Protein AF-A0AAD9CA35-F1 (afdb_monomer_lite)

Structure (mmCIF, N/CA/C/O backbone):
data_AF-A0AAD9CA35-F1
#
_entry.id   AF-A0AAD9CA35-F1
#
loop_
_atom_site.group_PDB
_atom_site.id
_atom_site.type_symbol
_atom_site.label_atom_id
_atom_site.label_alt_id
_atom_site.label_comp_id
_atom_site.label_asym_id
_atom_site.label_entity_id
_atom_site.label_seq_id
_atom_site.pdbx_PDB_ins_code
_atom_site.Cartn_x
_atom_site.Cartn_y
_atom_site.Cartn_z
_atom_site.occupancy
_atom_site.B_iso_or_equiv
_atom_site.auth_seq_id
_atom_site.auth_comp_id
_atom_site.auth_asym_id
_atom_site.auth_atom_id
_atom_site.pdbx_PDB_model_num
ATOM 1 N N . MET A 1 1 ? -43.533 -46.485 2.576 1.00 41.91 1 MET A N 1
ATOM 2 C CA . MET A 1 1 ? -42.199 -45.858 2.698 1.00 41.91 1 MET A CA 1
ATOM 3 C C . MET A 1 1 ? -42.360 -44.523 3.398 1.00 41.91 1 MET A C 1
ATOM 5 O O . MET A 1 1 ? -43.156 -43.715 2.942 1.00 41.91 1 MET A O 1
ATOM 9 N N . LEU A 1 2 ? -41.675 -44.333 4.524 1.00 40.66 2 LEU A N 1
ATOM 10 C CA . LEU A 1 2 ? -41.721 -43.116 5.332 1.00 40.66 2 LEU A CA 1
ATOM 11 C C . LEU A 1 2 ? -40.568 -42.204 4.883 1.00 40.66 2 LEU A C 1
ATOM 13 O O . LEU A 1 2 ? -39.410 -42.511 5.157 1.00 40.66 2 LEU A O 1
ATOM 17 N N . LEU A 1 3 ? -40.868 -41.127 4.151 1.00 39.03 3 LEU A N 1
ATOM 18 C CA . LEU A 1 3 ? -39.874 -40.104 3.813 1.00 39.03 3 LEU A CA 1
ATOM 19 C C . LEU A 1 3 ? -39.662 -39.209 5.040 1.00 39.03 3 LEU A C 1
ATOM 21 O O . LEU A 1 3 ? -40.407 -38.259 5.273 1.00 39.03 3 LEU A O 1
ATOM 25 N N . VAL A 1 4 ? -38.647 -39.525 5.842 1.00 51.34 4 VAL A N 1
ATOM 26 C CA . VAL A 1 4 ? -38.153 -38.619 6.881 1.00 51.34 4 VAL A CA 1
ATOM 27 C C . VAL A 1 4 ? -37.216 -37.630 6.199 1.00 51.34 4 VAL A C 1
ATOM 29 O O . VAL A 1 4 ? -36.033 -37.904 6.009 1.00 51.34 4 VAL A O 1
ATOM 32 N N . LEU A 1 5 ? -37.754 -36.480 5.796 1.00 50.38 5 LEU A N 1
ATOM 33 C CA . LEU A 1 5 ? -36.918 -35.315 5.536 1.00 50.38 5 LEU A CA 1
ATOM 34 C C . LEU A 1 5 ? -36.334 -34.921 6.889 1.00 50.38 5 LEU A C 1
ATOM 36 O O . LEU A 1 5 ? -37.080 -34.547 7.797 1.00 50.38 5 LEU A O 1
ATOM 40 N N . SER A 1 6 ? -35.015 -35.054 7.052 1.00 50.59 6 SER A N 1
ATOM 41 C CA . SER A 1 6 ? -34.330 -34.410 8.162 1.00 50.59 6 SER A CA 1
ATOM 42 C C . SER A 1 6 ? -34.745 -32.951 8.095 1.00 50.59 6 SER A C 1
ATOM 44 O O . SER A 1 6 ? -34.502 -32.263 7.102 1.00 50.59 6 SER A O 1
ATOM 46 N N . HIS A 1 7 ? -35.483 -32.514 9.112 1.00 47.97 7 HIS A N 1
ATOM 47 C CA . HIS A 1 7 ? -35.829 -31.123 9.291 1.00 47.97 7 HIS A CA 1
ATOM 48 C C . HIS A 1 7 ? -34.497 -30.427 9.541 1.00 47.97 7 HIS A C 1
ATOM 50 O O . HIS A 1 7 ? -34.039 -30.289 10.676 1.00 47.97 7 HIS A O 1
ATOM 56 N N . GLY A 1 8 ? -33.823 -30.087 8.439 1.00 47.88 8 GLY A N 1
ATOM 57 C CA . GLY A 1 8 ? -32.666 -29.234 8.421 1.00 47.88 8 GLY A CA 1
ATOM 58 C C . GLY A 1 8 ? -33.007 -28.070 9.325 1.00 47.88 8 GLY A C 1
ATOM 59 O O . GLY A 1 8 ? -34.130 -27.552 9.310 1.00 47.88 8 GLY A O 1
ATOM 60 N N . GLN A 1 9 ? -32.052 -27.746 10.176 1.00 49.94 9 GLN A N 1
ATOM 61 C CA . GLN A 1 9 ? -32.037 -26.640 11.115 1.00 49.94 9 GLN A CA 1
ATOM 62 C C . GLN A 1 9 ? -32.127 -25.285 10.376 1.00 49.94 9 GLN A C 1
ATOM 64 O O . GLN A 1 9 ? -31.353 -24.368 10.624 1.00 49.94 9 GLN A O 1
ATOM 69 N N . ALA A 1 10 ? -33.105 -25.110 9.485 1.00 46.94 10 ALA A N 1
ATOM 70 C CA . ALA A 1 10 ? -33.383 -23.895 8.731 1.00 46.94 10 ALA A CA 1
ATOM 71 C C . ALA A 1 10 ? -33.794 -22.732 9.651 1.00 46.94 10 ALA A C 1
ATOM 73 O O . ALA A 1 10 ? -33.810 -21.578 9.232 1.00 46.94 10 ALA A O 1
ATOM 74 N N . SER A 1 11 ? -34.073 -23.012 10.930 1.00 45.03 11 SER A N 1
ATOM 75 C CA . SER A 1 11 ? -34.289 -21.980 11.943 1.00 45.03 11 SER A CA 1
ATOM 76 C C . SER A 1 11 ? -33.006 -21.518 12.654 1.00 45.03 11 SER A C 1
ATOM 78 O O . SER A 1 11 ? -33.050 -20.497 13.341 1.00 45.03 11 SER A O 1
ATOM 80 N N . VAL A 1 12 ? -31.867 -22.207 12.500 1.00 47.91 12 VAL A N 1
ATOM 81 C CA . VAL A 1 12 ? -30.597 -21.847 13.171 1.00 47.91 12 VAL A CA 1
ATOM 82 C C . VAL A 1 12 ? -29.597 -21.190 12.209 1.00 47.91 12 VAL A C 1
ATOM 84 O O . VAL A 1 12 ? -28.779 -20.372 12.633 1.00 47.91 12 VAL A O 1
ATOM 87 N N . GLU A 1 13 ? -29.724 -21.412 10.898 1.00 47.62 13 GLU A N 1
ATOM 88 C CA . GLU A 1 13 ? -28.793 -20.875 9.888 1.00 47.62 13 GLU A CA 1
ATOM 89 C C . GLU A 1 13 ? -29.029 -19.411 9.484 1.00 47.62 13 GLU A C 1
ATOM 91 O O . GLU A 1 13 ? -28.176 -18.801 8.837 1.00 47.62 13 GLU A O 1
ATOM 96 N N . ARG A 1 14 ? -30.102 -18.763 9.963 1.00 50.84 14 ARG A N 1
ATOM 97 C CA . ARG A 1 14 ? -30.349 -17.321 9.726 1.00 50.84 14 ARG A CA 1
ATOM 98 C C . ARG A 1 14 ? -29.291 -16.394 10.353 1.00 50.84 14 ARG A C 1
ATOM 100 O O . ARG A 1 14 ? -29.401 -15.173 10.269 1.00 50.84 14 ARG A O 1
ATOM 107 N N . ARG A 1 15 ? -28.291 -16.966 11.028 1.00 49.31 15 ARG A N 1
ATOM 108 C CA . ARG A 1 15 ? -27.216 -16.272 11.742 1.00 49.31 15 ARG A CA 1
ATOM 109 C C . ARG A 1 15 ? -25.881 -16.237 10.991 1.00 49.31 15 ARG A C 1
ATOM 111 O O . ARG A 1 15 ? -25.032 -15.443 11.390 1.00 49.31 15 ARG A O 1
ATOM 118 N N . PHE A 1 16 ? -25.704 -17.015 9.918 1.00 49.16 16 PHE A N 1
ATOM 119 C CA . PHE A 1 16 ? -24.405 -17.134 9.236 1.00 49.16 16 PHE A CA 1
ATOM 120 C C . PHE A 1 16 ? -24.257 -16.290 7.967 1.00 49.16 16 PHE A C 1
ATOM 122 O O . PHE A 1 16 ? -23.134 -15.920 7.634 1.00 49.16 16 PHE A O 1
ATOM 129 N N . SER A 1 17 ? -25.345 -15.904 7.293 1.00 62.03 17 SER A N 1
ATOM 130 C CA . SER A 1 17 ? -25.248 -14.992 6.151 1.00 62.03 17 SER A CA 1
ATOM 131 C C . SER A 1 17 ? -25.312 -13.524 6.588 1.00 62.03 17 SER A C 1
ATOM 133 O O . SER A 1 17 ? -26.113 -13.096 7.433 1.00 62.03 17 SER A O 1
ATOM 135 N N . ILE A 1 18 ? -24.419 -12.722 6.015 1.00 59.88 18 ILE A N 1
ATOM 136 C CA . ILE A 1 18 ? -24.514 -11.266 6.048 1.00 59.88 18 ILE A CA 1
ATOM 137 C C . ILE A 1 18 ? -25.338 -10.872 4.817 1.00 59.88 18 ILE A C 1
ATOM 139 O O . ILE A 1 18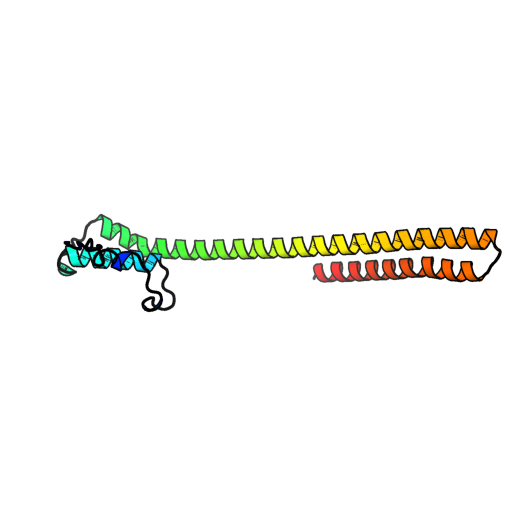 ? -24.839 -10.901 3.694 1.00 59.88 18 ILE A O 1
ATOM 143 N N . ASN A 1 19 ? -26.620 -10.550 5.015 1.00 67.62 19 ASN A N 1
ATOM 144 C CA . ASN A 1 19 ? -27.485 -10.061 3.939 1.00 67.62 19 ASN A CA 1
ATOM 145 C C . ASN A 1 19 ? -27.036 -8.661 3.524 1.00 67.62 19 ASN A C 1
ATOM 147 O O . ASN A 1 19 ? -27.245 -7.709 4.273 1.00 67.62 19 ASN A O 1
ATOM 151 N N . LYS A 1 20 ? -26.454 -8.541 2.326 1.00 66.50 20 LYS A N 1
ATOM 152 C CA . LYS A 1 20 ? -25.954 -7.269 1.779 1.00 66.50 20 LYS A CA 1
ATOM 153 C C . LYS A 1 20 ? -27.039 -6.194 1.656 1.00 66.50 20 LYS A C 1
ATOM 155 O O . LYS A 1 20 ? -26.735 -5.024 1.821 1.00 66.50 20 LYS A O 1
ATOM 160 N N . GLU A 1 21 ? -28.289 -6.596 1.452 1.00 66.38 21 GLU A N 1
ATOM 161 C CA . GLU A 1 21 ? -29.454 -5.702 1.356 1.00 66.38 21 GLU A CA 1
ATOM 162 C C . GLU A 1 21 ? -29.845 -5.043 2.690 1.00 66.38 21 GLU A C 1
ATOM 164 O O . GLU A 1 21 ? -30.550 -4.041 2.696 1.00 66.38 21 GLU A O 1
ATOM 169 N N . LEU A 1 22 ? -29.396 -5.594 3.826 1.00 61.75 22 LEU A N 1
ATOM 170 C CA . LEU A 1 22 ? -29.697 -5.080 5.170 1.00 61.75 22 LEU A CA 1
ATOM 171 C C . LEU A 1 22 ? -28.528 -4.298 5.788 1.00 61.75 22 LEU A C 1
ATOM 173 O O . LEU A 1 22 ? -28.619 -3.869 6.939 1.00 61.75 22 LEU A O 1
ATOM 177 N N . ILE A 1 23 ? -27.415 -4.151 5.066 1.00 65.88 23 ILE A N 1
ATOM 178 C CA . ILE A 1 23 ? -26.249 -3.402 5.537 1.00 65.88 23 ILE A CA 1
ATOM 179 C C . ILE A 1 23 ? -26.503 -1.917 5.279 1.00 65.88 23 ILE A C 1
ATOM 181 O O . ILE A 1 23 ? -26.744 -1.515 4.144 1.00 65.88 23 ILE A O 1
ATOM 185 N N . VAL A 1 24 ? -26.419 -1.094 6.324 1.00 71.56 24 VAL A N 1
ATOM 186 C CA . VAL A 1 24 ? -26.444 0.366 6.169 1.00 71.56 24 VAL A CA 1
ATOM 187 C C . VAL A 1 24 ? -25.167 0.815 5.455 1.00 71.56 24 VAL A C 1
ATOM 189 O O . VAL A 1 24 ? -24.086 0.281 5.720 1.00 71.56 24 VAL A O 1
ATOM 192 N N . GLU A 1 25 ? -25.262 1.809 4.569 1.00 66.00 25 GLU A N 1
ATOM 193 C CA . GLU A 1 25 ? -24.094 2.378 3.888 1.00 66.00 25 GLU A CA 1
ATOM 194 C C . GLU A 1 25 ? -22.975 2.714 4.898 1.00 66.00 25 GLU A C 1
ATOM 196 O O . GLU A 1 25 ? -23.216 3.308 5.949 1.00 66.00 25 GLU A O 1
ATOM 201 N N . ASN A 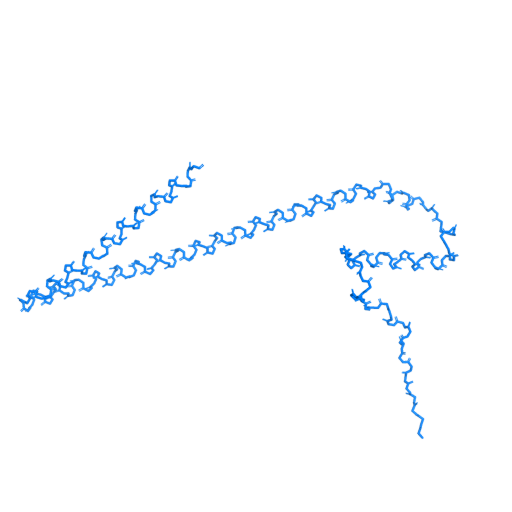1 26 ? -21.736 2.306 4.592 1.00 71.31 26 ASN A N 1
ATOM 202 C CA . ASN A 1 26 ? -20.538 2.437 5.440 1.00 71.31 26 ASN A CA 1
ATOM 203 C C . ASN A 1 26 ? -20.441 1.537 6.694 1.00 71.31 26 ASN A C 1
ATOM 205 O O . ASN A 1 26 ? -19.493 1.695 7.473 1.00 71.31 26 ASN A O 1
ATOM 209 N N . GLN A 1 27 ? -21.325 0.552 6.898 1.00 77.12 27 GLN A N 1
ATOM 210 C CA . GLN A 1 27 ? -21.118 -0.455 7.949 1.00 77.12 27 GLN A CA 1
ATOM 211 C C . GLN A 1 27 ? -20.117 -1.543 7.538 1.00 77.12 27 GLN A C 1
ATOM 213 O O . GLN A 1 27 ? -20.243 -2.193 6.504 1.00 77.12 27 GLN A O 1
ATOM 218 N N . LYS A 1 28 ? -19.133 -1.792 8.412 1.00 83.19 28 LYS A N 1
ATOM 219 C CA . LYS A 1 28 ? -18.210 -2.932 8.304 1.00 83.19 28 LYS A CA 1
ATOM 220 C C . LYS A 1 28 ? -18.812 -4.176 8.958 1.00 83.19 28 LYS A C 1
ATOM 222 O O . LYS A 1 28 ? -19.514 -4.069 9.963 1.00 83.19 28 LYS A O 1
ATOM 227 N N . GLU A 1 29 ? -18.437 -5.358 8.475 1.00 81.69 29 GLU A N 1
ATOM 228 C CA . GLU A 1 29 ? -18.887 -6.654 9.014 1.00 81.69 29 GLU A CA 1
ATOM 229 C C . GLU A 1 29 ? -18.660 -6.780 10.528 1.00 81.69 29 GLU A C 1
ATOM 231 O O . GLU A 1 29 ? -19.552 -7.195 11.264 1.00 81.69 29 GLU A O 1
ATOM 236 N N . ALA A 1 30 ? -17.505 -6.321 11.021 1.00 83.94 30 ALA A N 1
ATOM 237 C CA . ALA A 1 30 ? -17.191 -6.322 12.450 1.00 83.94 30 ALA A CA 1
ATOM 238 C C . ALA A 1 30 ? -18.199 -5.513 13.292 1.00 83.94 30 ALA A C 1
ATOM 240 O O . ALA A 1 30 ? -18.519 -5.900 14.415 1.00 83.94 30 ALA A O 1
ATOM 241 N N . SER A 1 31 ? -18.736 -4.415 12.747 1.00 85.19 31 SER A N 1
ATOM 242 C CA . SER A 1 31 ? -19.765 -3.615 13.421 1.00 85.19 31 SER A CA 1
ATOM 243 C C . SER A 1 31 ? -21.087 -4.379 13.515 1.00 85.19 31 SER A C 1
ATOM 245 O O . SER A 1 31 ? -21.718 -4.379 14.570 1.00 85.19 31 SER A O 1
ATOM 247 N N . LEU A 1 32 ? -21.462 -5.103 12.456 1.00 84.50 32 LEU A N 1
ATOM 248 C CA . LEU A 1 32 ? -22.661 -5.944 12.441 1.00 84.50 32 LEU A CA 1
ATOM 249 C C . LEU A 1 32 ? -22.560 -7.099 13.440 1.00 84.50 32 LEU A C 1
ATOM 251 O O . LEU A 1 32 ? -23.520 -7.378 14.159 1.00 84.50 32 LEU A O 1
ATOM 255 N N . VAL A 1 33 ? -21.398 -7.751 13.524 1.00 85.81 33 VAL A N 1
ATOM 256 C CA . VAL A 1 33 ? -21.152 -8.816 14.508 1.00 85.81 33 VAL A CA 1
ATOM 257 C C . VAL A 1 33 ? -21.276 -8.267 15.930 1.00 85.81 33 VAL A C 1
ATOM 259 O O . VAL A 1 33 ? -22.000 -8.842 16.741 1.00 85.81 33 VAL A O 1
ATOM 262 N N . ALA A 1 34 ? -20.653 -7.121 16.220 1.00 87.69 34 ALA A N 1
ATOM 263 C CA . ALA A 1 34 ? -20.752 -6.481 17.531 1.00 87.69 34 ALA A CA 1
ATOM 264 C C . ALA A 1 34 ? -22.203 -6.116 17.894 1.00 87.69 34 ALA A C 1
ATOM 266 O O . ALA A 1 34 ? -22.663 -6.436 18.990 1.00 87.69 34 ALA A O 1
ATOM 267 N N . GLN A 1 35 ? -22.959 -5.517 16.967 1.00 88.50 35 GLN A N 1
ATOM 268 C CA . GLN A 1 35 ? -24.374 -5.193 17.182 1.00 88.50 35 GLN A CA 1
ATOM 269 C C . GLN A 1 35 ? -25.218 -6.445 17.448 1.00 88.50 35 GLN A C 1
ATOM 271 O O . GLN A 1 35 ? -26.035 -6.450 18.369 1.00 88.50 35 GLN A O 1
ATOM 276 N N . ARG A 1 36 ? -25.002 -7.528 16.690 1.00 88.00 36 ARG A N 1
ATOM 277 C CA . ARG A 1 36 ? -25.701 -8.807 16.897 1.00 88.00 36 ARG A CA 1
ATOM 278 C C . ARG A 1 36 ? -25.432 -9.386 18.285 1.00 88.00 36 ARG A C 1
ATOM 280 O O . ARG A 1 36 ? -26.372 -9.857 18.922 1.00 88.00 36 ARG A O 1
ATOM 287 N N . LEU A 1 37 ? -24.187 -9.331 18.759 1.00 89.69 37 LEU A N 1
ATOM 288 C CA . LEU A 1 37 ? -23.821 -9.791 20.103 1.00 89.69 37 LEU A CA 1
ATOM 289 C C . LEU A 1 37 ? -24.536 -8.975 21.188 1.00 89.69 37 LEU A C 1
ATOM 291 O O . LEU A 1 37 ? -25.140 -9.555 22.089 1.00 89.69 37 LEU A O 1
ATOM 295 N N . ILE A 1 38 ? -24.540 -7.645 21.057 1.00 90.06 38 ILE A N 1
ATOM 296 C CA . ILE A 1 38 ? -25.199 -6.737 22.007 1.00 90.06 38 ILE A CA 1
ATOM 297 C C . ILE A 1 38 ? -26.709 -7.001 22.053 1.00 90.06 38 ILE A C 1
ATOM 299 O O . ILE A 1 38 ? -27.269 -7.222 23.125 1.00 90.06 38 ILE A O 1
ATOM 303 N N . VAL A 1 39 ? -27.375 -7.039 20.894 1.00 90.19 39 VAL A N 1
ATOM 304 C CA . VAL A 1 39 ? -28.822 -7.297 20.812 1.00 90.19 39 VAL A CA 1
ATOM 305 C C . VAL A 1 39 ? -29.168 -8.692 21.334 1.00 90.19 39 VAL A C 1
ATOM 307 O O . VAL A 1 39 ? -30.178 -8.859 22.016 1.00 90.19 39 VAL A O 1
ATOM 310 N N . GLY A 1 40 ? -28.333 -9.693 21.044 1.00 91.88 40 GLY A N 1
ATOM 311 C CA . GLY A 1 40 ? -28.490 -11.045 21.572 1.00 91.88 40 GLY A CA 1
ATOM 312 C C . GLY A 1 40 ? -28.470 -11.068 23.099 1.00 91.88 40 GLY A C 1
ATOM 313 O O . GLY A 1 40 ? -29.366 -11.649 23.711 1.00 91.88 40 GLY A O 1
ATOM 314 N N . HIS A 1 41 ? -27.504 -10.376 23.705 1.00 90.56 41 HIS A N 1
ATOM 315 C CA . HIS A 1 41 ? -27.393 -10.283 25.155 1.00 90.56 41 HIS A CA 1
ATOM 316 C C . HIS A 1 41 ? -28.582 -9.538 25.781 1.00 90.56 41 HIS A C 1
ATOM 318 O O . HIS A 1 41 ? -29.222 -10.065 26.688 1.00 90.56 41 HIS A O 1
ATOM 324 N N . ILE A 1 42 ? -28.970 -8.378 25.242 1.00 92.19 42 ILE A N 1
ATOM 325 C CA . ILE A 1 42 ? -30.125 -7.604 25.736 1.00 92.19 42 ILE A CA 1
ATOM 326 C C . ILE A 1 42 ? -31.408 -8.446 25.716 1.00 92.19 42 ILE A C 1
ATOM 328 O O . ILE A 1 42 ? -32.182 -8.425 26.672 1.00 92.19 42 ILE A O 1
ATOM 332 N N . ARG A 1 43 ? -31.624 -9.225 24.645 1.00 92.50 43 ARG A N 1
ATOM 333 C CA . ARG A 1 43 ? -32.771 -10.140 24.551 1.00 92.50 43 ARG A CA 1
ATOM 334 C C . ARG A 1 43 ? -32.706 -11.256 25.591 1.00 92.50 43 ARG A C 1
ATOM 336 O O . ARG A 1 43 ? -33.734 -11.560 26.181 1.00 92.50 43 ARG A O 1
ATOM 343 N N . SER A 1 44 ? -31.530 -11.839 25.839 1.00 91.31 44 SER A N 1
ATOM 344 C CA . SER A 1 44 ? -31.383 -12.897 26.854 1.00 91.31 44 SER A CA 1
ATOM 345 C C . SER A 1 44 ? -31.661 -12.418 28.278 1.00 91.31 44 SER A C 1
ATOM 347 O O . SER A 1 44 ? -32.192 -13.176 29.079 1.00 91.31 44 SER A O 1
ATOM 349 N N . VAL A 1 45 ? -31.349 -11.155 28.579 1.00 91.00 45 VAL A N 1
ATOM 350 C CA . VAL A 1 45 ? -31.536 -10.556 29.910 1.00 91.00 45 VAL A CA 1
ATOM 351 C C . VAL A 1 45 ? -32.956 -9.967 30.071 1.00 91.00 45 VAL A C 1
ATOM 353 O O . VAL A 1 45 ? -33.338 -9.475 31.131 1.00 91.00 45 VAL A O 1
ATOM 356 N N . GLY A 1 46 ? -33.794 -10.062 29.031 1.00 91.12 46 GLY A N 1
ATOM 357 C CA . GLY A 1 46 ? -35.202 -9.659 29.080 1.00 91.12 46 GLY A CA 1
ATOM 358 C C . GLY A 1 46 ? -35.433 -8.152 28.954 1.00 91.12 46 GLY A C 1
ATOM 359 O O . GLY A 1 46 ? -36.497 -7.672 29.329 1.00 91.12 46 GLY A O 1
ATOM 360 N N . GLY A 1 47 ? -34.459 -7.401 28.433 1.00 90.19 47 GLY A N 1
ATOM 361 C CA . GLY A 1 47 ? -34.580 -5.960 28.210 1.00 90.19 47 GLY A CA 1
ATOM 362 C C . GLY A 1 47 ? -33.353 -5.165 28.647 1.00 90.19 47 GLY A C 1
ATOM 363 O O . GLY A 1 47 ? -32.478 -5.658 29.354 1.00 90.19 47 GLY A O 1
ATOM 364 N N . VAL A 1 48 ? -33.289 -3.904 28.212 1.00 88.50 48 VAL A N 1
ATOM 365 C CA . VAL A 1 48 ? -32.145 -3.007 28.469 1.00 88.50 48 VAL A CA 1
ATOM 366 C C . VAL A 1 48 ? -32.028 -2.643 29.952 1.00 88.50 48 VAL A C 1
ATOM 368 O O . VAL A 1 48 ? -30.923 -2.495 30.461 1.00 88.50 48 VAL A O 1
ATOM 371 N N . THR A 1 49 ? -33.153 -2.548 30.664 1.00 89.69 49 THR A N 1
ATOM 372 C CA . THR A 1 49 ? -33.201 -2.191 32.092 1.00 89.69 49 THR A CA 1
ATOM 373 C C . THR A 1 49 ? -32.631 -3.264 33.012 1.00 89.69 49 THR A C 1
ATOM 375 O O . THR A 1 49 ? -32.254 -2.962 34.138 1.00 89.69 49 THR A O 1
ATOM 378 N N . ASN A 1 50 ? -32.557 -4.507 32.539 1.00 89.88 50 ASN A N 1
ATOM 379 C CA . ASN A 1 50 ? -32.123 -5.650 33.337 1.00 89.88 50 ASN A CA 1
ATOM 380 C C . ASN A 1 50 ? -30.615 -5.928 33.186 1.00 89.88 50 ASN A C 1
ATOM 382 O O . ASN A 1 50 ? -30.078 -6.818 33.844 1.00 89.88 50 ASN A O 1
ATOM 386 N N . VAL A 1 51 ? -29.920 -5.184 32.315 1.00 88.81 51 VAL A N 1
ATOM 387 C CA . VAL A 1 51 ? -28.479 -5.338 32.087 1.00 88.81 51 VAL A CA 1
ATOM 388 C C . VAL A 1 51 ? -27.711 -4.775 33.283 1.00 88.81 51 VAL A C 1
ATOM 390 O O . VAL A 1 51 ? -27.762 -3.580 33.568 1.00 88.81 51 VAL A O 1
ATOM 393 N N . GLN A 1 52 ? -26.967 -5.635 33.979 1.00 87.88 52 GLN A N 1
ATOM 394 C CA . GLN A 1 52 ? -26.162 -5.227 35.129 1.00 87.88 52 GLN A CA 1
ATOM 395 C C . GLN A 1 52 ? -24.950 -4.393 34.687 1.00 87.88 52 GLN A C 1
ATOM 397 O O . GLN A 1 52 ? -24.165 -4.810 33.833 1.00 87.88 52 GLN A O 1
ATOM 402 N N . LEU A 1 53 ? -24.764 -3.225 35.306 1.00 89.38 53 LEU A N 1
ATOM 403 C CA . LEU A 1 53 ? -23.602 -2.367 35.071 1.00 89.38 53 LEU A CA 1
ATOM 404 C C . LEU A 1 53 ? -22.409 -2.852 35.901 1.00 89.38 53 LEU A C 1
ATOM 406 O O . LEU A 1 53 ? -22.236 -2.480 37.062 1.00 89.38 53 LEU A O 1
ATOM 410 N N . THR A 1 54 ? -21.575 -3.698 35.301 1.00 92.75 54 THR A N 1
ATOM 411 C CA . THR A 1 54 ? -20.346 -4.184 35.936 1.00 92.75 54 THR A CA 1
ATOM 412 C C . THR A 1 54 ? -19.238 -3.126 35.902 1.00 92.75 54 THR A C 1
ATOM 414 O O . THR A 1 54 ? -19.170 -2.281 35.006 1.00 92.75 54 THR A O 1
ATOM 417 N N . LYS A 1 55 ? -18.311 -3.184 36.869 1.00 93.69 55 LYS A N 1
ATOM 418 C CA . LYS A 1 55 ? -17.147 -2.277 36.921 1.00 93.69 55 LYS A CA 1
ATOM 419 C C . LYS A 1 55 ? -16.282 -2.372 35.658 1.00 93.69 55 LYS A C 1
ATOM 421 O O . LYS A 1 55 ? -15.783 -1.362 35.174 1.00 93.69 55 LYS A O 1
ATOM 426 N N . GLU A 1 56 ? -16.145 -3.569 35.097 1.00 91.88 56 GLU A N 1
ATOM 427 C CA . GLU A 1 56 ? -15.394 -3.813 33.861 1.00 91.88 56 GLU A CA 1
ATOM 428 C C . GLU A 1 56 ? -16.018 -3.111 32.652 1.00 91.88 56 GLU A C 1
ATOM 430 O O . GLU A 1 56 ? -15.299 -2.531 31.837 1.00 91.88 56 GLU A O 1
ATOM 435 N N . LEU A 1 57 ? -17.353 -3.105 32.557 1.00 90.44 57 LEU A N 1
ATOM 436 C CA . LEU A 1 57 ? -18.066 -2.397 31.498 1.00 90.44 57 LEU A CA 1
ATOM 437 C C . LEU A 1 57 ? -17.792 -0.892 31.577 1.00 90.44 57 LEU A C 1
ATOM 439 O O . LEU A 1 57 ? -17.465 -0.274 30.565 1.00 90.44 57 LEU A O 1
ATOM 443 N N . LEU A 1 58 ? -17.840 -0.320 32.784 1.00 92.38 58 LEU A N 1
ATOM 444 C CA . LEU A 1 58 ? -17.546 1.097 33.014 1.00 92.38 58 LEU A CA 1
ATOM 445 C C . LEU A 1 58 ? -16.105 1.460 32.621 1.00 92.38 58 LEU A C 1
ATOM 447 O O . LEU A 1 58 ? -15.885 2.470 31.952 1.00 92.38 58 LEU A O 1
ATOM 451 N N . ILE A 1 59 ? -15.128 0.616 32.971 1.00 92.94 59 ILE A N 1
ATOM 452 C CA . ILE A 1 59 ? -13.717 0.803 32.591 1.00 92.94 59 ILE A CA 1
ATOM 453 C C . ILE A 1 59 ? -13.525 0.665 31.072 1.00 92.94 59 ILE A C 1
ATOM 455 O O . ILE A 1 59 ? -12.762 1.410 30.458 1.00 92.94 59 ILE A O 1
ATOM 459 N N . SER A 1 60 ? -14.221 -0.273 30.429 1.00 90.62 60 SER A N 1
ATOM 460 C CA . SER A 1 60 ? -14.148 -0.443 28.975 1.00 90.62 60 SER A CA 1
ATOM 461 C C . SER A 1 60 ? -14.708 0.777 28.235 1.00 90.62 60 SER A C 1
ATOM 463 O O . SER A 1 60 ? -14.103 1.249 27.268 1.00 90.62 60 SER A O 1
ATOM 465 N N . VAL A 1 61 ? -15.826 1.329 28.721 1.00 91.31 61 VAL A N 1
ATOM 466 C CA . VAL A 1 61 ? -16.462 2.527 28.157 1.00 91.31 61 VAL A CA 1
ATOM 467 C C . VAL A 1 61 ? -15.596 3.769 28.364 1.00 91.31 61 VAL A C 1
ATOM 469 O O . VAL A 1 61 ? -15.440 4.549 27.423 1.00 91.31 61 VAL A O 1
ATOM 472 N N . SER A 1 62 ? -14.971 3.940 29.534 1.00 93.06 62 SER A N 1
ATOM 473 C CA . SER A 1 62 ? -14.123 5.111 29.805 1.00 93.06 62 SER A CA 1
ATOM 474 C C . SER A 1 62 ? -12.933 5.214 28.838 1.00 93.06 62 SER A C 1
ATOM 476 O O . SER A 1 62 ? -12.577 6.309 28.402 1.00 93.06 62 SER A O 1
ATOM 478 N N . GLY A 1 63 ? -12.370 4.077 28.418 1.00 92.50 63 GLY A N 1
ATOM 479 C CA . GLY A 1 63 ? -11.291 4.011 27.427 1.00 92.50 63 GLY A CA 1
ATOM 480 C C . GLY A 1 63 ? -11.742 3.992 25.960 1.00 92.50 63 GLY A C 1
ATOM 481 O O . GLY A 1 63 ? -10.897 4.080 25.065 1.00 92.50 63 GLY A O 1
ATOM 482 N N . ALA A 1 64 ? -13.043 3.871 25.672 1.00 92.25 64 ALA A N 1
ATOM 483 C CA . ALA A 1 64 ? -13.541 3.623 24.315 1.00 92.25 64 ALA A CA 1
ATOM 484 C C . ALA A 1 64 ? -13.187 4.751 23.335 1.00 92.25 64 ALA A C 1
ATOM 486 O O . ALA A 1 64 ? -12.740 4.489 22.216 1.00 92.25 64 ALA A O 1
ATOM 487 N N . ARG A 1 65 ? -13.310 6.010 23.775 1.00 92.06 65 ARG A N 1
ATOM 488 C CA . ARG A 1 65 ? -12.962 7.180 22.956 1.00 92.06 65 ARG A CA 1
ATOM 489 C C . ARG A 1 65 ? -11.481 7.192 22.581 1.00 92.06 65 ARG A C 1
ATOM 491 O O . ARG A 1 65 ? -11.147 7.434 21.424 1.00 92.06 65 ARG A O 1
ATOM 498 N N . GLN A 1 66 ? -10.602 6.898 23.538 1.00 94.69 66 GLN A N 1
ATOM 499 C CA . GLN A 1 66 ? -9.162 6.852 23.290 1.00 94.69 66 GLN A CA 1
ATOM 500 C C . GLN A 1 66 ? -8.812 5.745 22.291 1.00 94.69 66 GLN A C 1
ATOM 502 O O . GLN A 1 66 ? -8.100 6.000 21.324 1.00 94.69 66 GLN A O 1
ATOM 507 N N . ARG A 1 67 ? -9.374 4.541 22.474 1.00 93.69 67 ARG A N 1
ATOM 508 C CA . ARG A 1 67 ? -9.188 3.411 21.546 1.00 93.69 67 ARG A CA 1
ATOM 509 C C . ARG A 1 67 ? -9.629 3.762 20.126 1.00 93.69 67 ARG A C 1
ATOM 511 O O . ARG A 1 67 ? -8.940 3.412 19.172 1.00 93.69 67 ARG A O 1
ATOM 518 N N . TYR A 1 68 ? -10.745 4.477 19.985 1.00 91.38 68 TYR A N 1
ATOM 519 C CA . TYR A 1 68 ? -11.229 4.929 18.683 1.00 91.38 68 TYR A CA 1
ATOM 520 C C . TYR A 1 68 ? -10.261 5.912 18.012 1.00 91.38 68 TYR A C 1
ATOM 522 O O . TYR A 1 68 ? -9.933 5.742 16.839 1.00 91.38 68 TYR A O 1
ATOM 530 N N . HIS A 1 69 ? -9.750 6.902 18.747 1.00 94.56 69 HIS A N 1
ATOM 531 C CA . HIS A 1 69 ? -8.756 7.829 18.201 1.00 94.56 69 HIS A CA 1
ATOM 532 C C . HIS A 1 69 ? -7.460 7.119 17.796 1.00 94.56 69 HIS A C 1
ATOM 534 O O . HIS A 1 69 ? -6.977 7.346 16.689 1.00 94.56 69 HIS A O 1
ATOM 540 N N . SER A 1 70 ? -6.952 6.205 18.628 1.00 95.19 70 SER A N 1
ATOM 541 C CA . SER A 1 70 ? -5.783 5.388 18.284 1.00 95.19 70 SER A CA 1
ATOM 542 C C . SER A 1 70 ? -6.012 4.568 17.011 1.00 95.19 70 SER A C 1
ATOM 544 O O . SER A 1 70 ? -5.173 4.594 16.115 1.00 95.19 70 SER A O 1
ATOM 546 N N . TYR A 1 71 ? -7.180 3.930 16.870 1.00 92.12 71 TYR A N 1
ATOM 547 C CA . TYR A 1 71 ? -7.547 3.200 15.652 1.00 92.12 71 TYR A CA 1
ATOM 548 C C . TYR A 1 71 ? -7.540 4.093 14.401 1.00 92.12 71 TYR A C 1
ATOM 550 O O . TYR A 1 71 ? -7.020 3.694 13.358 1.00 92.12 71 TYR A O 1
ATOM 558 N N . LEU A 1 72 ? -8.094 5.308 14.488 1.00 93.38 72 LEU A N 1
ATOM 559 C CA . LEU A 1 72 ? -8.097 6.251 13.365 1.00 93.38 72 LEU A CA 1
ATOM 560 C C . LEU A 1 72 ? -6.681 6.682 12.969 1.00 93.38 72 LEU A C 1
ATOM 562 O O . LEU A 1 72 ? -6.383 6.807 11.779 1.00 93.38 72 LEU A O 1
ATOM 566 N N . ASP A 1 73 ? -5.807 6.913 13.945 1.00 94.44 73 ASP A N 1
ATOM 567 C CA . ASP A 1 73 ? -4.420 7.291 13.682 1.00 94.44 73 ASP A CA 1
ATOM 568 C C . ASP A 1 73 ? -3.623 6.139 13.067 1.00 94.44 73 ASP A C 1
ATOM 570 O O . ASP A 1 73 ? -2.875 6.351 12.108 1.00 94.44 73 ASP A O 1
ATOM 574 N N . ASP A 1 74 ? -3.841 4.911 13.533 1.00 93.50 74 ASP A N 1
ATOM 575 C CA . ASP A 1 74 ? -3.246 3.716 12.938 1.00 93.50 74 ASP A CA 1
ATOM 576 C C . ASP A 1 74 ? -3.730 3.502 11.501 1.00 93.50 74 ASP A C 1
ATOM 578 O O . ASP A 1 74 ? -2.920 3.226 10.612 1.00 93.50 74 ASP A O 1
ATOM 582 N N . GLN A 1 75 ? -5.018 3.729 11.229 1.00 91.69 75 GLN A N 1
ATOM 583 C CA . GLN A 1 75 ? -5.568 3.652 9.876 1.00 91.69 75 GLN A CA 1
ATOM 584 C C . GLN A 1 75 ? -4.932 4.699 8.947 1.00 91.69 75 GLN A C 1
ATOM 586 O O . GLN A 1 75 ? -4.564 4.389 7.811 1.00 91.69 75 GLN A O 1
ATOM 591 N N . LYS A 1 76 ? -4.733 5.935 9.422 1.00 93.06 76 LYS A N 1
ATOM 592 C CA . LYS A 1 76 ? -4.025 6.977 8.658 1.00 93.06 76 LYS A CA 1
ATOM 593 C C . LYS A 1 76 ? -2.575 6.582 8.378 1.00 93.06 76 LYS A C 1
ATOM 595 O O . LYS A 1 76 ? -2.106 6.745 7.250 1.00 93.06 76 LYS A O 1
ATOM 600 N N . ARG A 1 77 ? -1.868 6.045 9.378 1.00 91.88 77 ARG A N 1
ATOM 601 C CA . ARG A 1 77 ? -0.477 5.581 9.243 1.00 91.88 77 ARG A CA 1
ATOM 602 C C . ARG A 1 77 ? -0.364 4.416 8.260 1.00 91.88 77 ARG A C 1
ATOM 604 O O . ARG A 1 77 ? 0.548 4.424 7.436 1.00 91.88 77 ARG A O 1
ATOM 611 N N . ALA A 1 78 ? -1.279 3.450 8.312 1.00 91.50 78 ALA A N 1
ATOM 612 C CA . ALA A 1 78 ? -1.331 2.327 7.378 1.00 91.50 78 ALA A CA 1
ATOM 613 C C . ALA A 1 78 ? -1.543 2.816 5.938 1.00 91.50 78 ALA A C 1
ATOM 615 O O . ALA A 1 78 ? -0.728 2.521 5.065 1.00 91.50 78 ALA A O 1
ATOM 616 N N . ASN A 1 79 ? -2.537 3.680 5.716 1.00 88.69 79 ASN A N 1
ATOM 617 C CA . ASN A 1 79 ? -2.817 4.255 4.399 1.00 88.69 79 ASN A CA 1
ATOM 618 C C . ASN A 1 79 ? -1.628 5.061 3.846 1.00 88.69 79 ASN A C 1
ATOM 620 O O . ASN A 1 79 ? -1.337 5.013 2.651 1.00 88.69 79 ASN A O 1
ATOM 624 N N . ALA A 1 80 ? -0.923 5.814 4.696 1.00 88.56 80 ALA A N 1
ATOM 625 C CA . ALA A 1 80 ? 0.268 6.556 4.288 1.00 88.56 80 ALA A CA 1
ATOM 626 C C . ALA A 1 80 ? 1.416 5.619 3.874 1.00 88.56 80 ALA A C 1
ATOM 628 O O . ALA A 1 80 ? 2.069 5.856 2.854 1.00 88.56 80 ALA A O 1
ATOM 629 N N . LYS A 1 81 ? 1.633 4.532 4.629 1.00 87.44 81 LYS A N 1
ATOM 630 C CA . LYS A 1 81 ? 2.629 3.502 4.302 1.00 87.44 81 LYS A CA 1
ATOM 631 C C . LYS A 1 81 ? 2.294 2.802 2.986 1.00 87.44 81 LYS A C 1
ATOM 633 O O . LYS A 1 81 ? 3.171 2.695 2.134 1.00 87.44 81 LYS A O 1
ATOM 638 N N . GLU A 1 82 ? 1.042 2.398 2.782 1.00 86.31 82 GLU A N 1
ATOM 639 C CA . GLU A 1 82 ? 0.597 1.761 1.537 1.00 86.31 82 GLU A CA 1
ATOM 640 C C . GLU A 1 82 ? 0.784 2.673 0.325 1.00 86.31 82 GLU A C 1
ATOM 642 O O . GLU A 1 82 ? 1.385 2.255 -0.664 1.00 86.31 82 GLU A O 1
ATOM 647 N N . LYS A 1 83 ? 0.377 3.946 0.422 1.00 84.00 83 LYS A N 1
ATOM 648 C CA . LYS A 1 83 ? 0.612 4.936 -0.641 1.00 84.00 83 LYS A CA 1
ATOM 649 C C . LYS A 1 83 ? 2.102 5.107 -0.939 1.00 84.00 83 LYS A C 1
ATOM 651 O O . LYS A 1 83 ? 2.489 5.219 -2.100 1.00 84.00 83 LYS A O 1
ATOM 656 N N . GLY A 1 84 ? 2.951 5.118 0.089 1.00 83.25 84 GLY A N 1
ATOM 657 C CA . GLY A 1 84 ? 4.405 5.178 -0.074 1.00 83.25 84 GLY A CA 1
ATOM 658 C C . GLY A 1 84 ? 4.970 3.949 -0.793 1.00 83.25 84 GLY A C 1
ATOM 659 O O . GLY A 1 84 ? 5.774 4.089 -1.714 1.00 83.25 84 GLY A O 1
ATOM 660 N N . VAL A 1 85 ? 4.523 2.749 -0.416 1.00 87.00 85 VAL A N 1
ATOM 661 C CA . VAL A 1 85 ? 4.933 1.488 -1.053 1.00 87.00 85 VAL A CA 1
ATOM 662 C C . VAL A 1 85 ? 4.464 1.427 -2.506 1.00 87.00 85 VAL A C 1
ATOM 664 O O . VAL A 1 85 ? 5.258 1.078 -3.374 1.00 87.00 85 VAL A O 1
ATOM 667 N N . GLN A 1 86 ? 3.219 1.815 -2.794 1.00 85.56 86 GLN A N 1
ATOM 668 C CA . GLN A 1 86 ? 2.689 1.872 -4.159 1.00 85.56 86 GLN A CA 1
ATOM 669 C C . GLN A 1 86 ? 3.498 2.828 -5.040 1.00 85.56 86 GLN A C 1
ATOM 671 O O . GLN A 1 86 ? 3.914 2.441 -6.128 1.00 85.56 86 GLN A O 1
ATOM 676 N N . LYS A 1 87 ? 3.806 4.036 -4.546 1.00 87.69 87 LYS A N 1
ATOM 677 C CA . LYS A 1 87 ? 4.663 4.992 -5.267 1.00 87.69 87 LYS A CA 1
ATOM 678 C C . LYS A 1 87 ? 6.054 4.422 -5.544 1.00 87.69 87 LYS A C 1
ATOM 680 O O . LYS A 1 87 ? 6.561 4.571 -6.647 1.00 87.69 87 LYS A O 1
ATOM 685 N N . ARG A 1 88 ? 6.671 3.747 -4.567 1.00 83.56 88 ARG A N 1
ATOM 686 C CA . ARG A 1 88 ? 7.989 3.115 -4.749 1.00 83.56 88 ARG A CA 1
ATOM 687 C C . ARG A 1 88 ? 7.958 1.993 -5.783 1.00 83.56 88 ARG A C 1
ATOM 689 O O . ARG A 1 88 ? 8.882 1.912 -6.580 1.00 83.56 88 ARG A O 1
ATOM 696 N N . LYS A 1 89 ? 6.912 1.161 -5.780 1.00 91.62 89 LYS A N 1
ATOM 697 C CA . LYS A 1 89 ? 6.721 0.107 -6.786 1.00 91.62 89 LYS A CA 1
ATOM 698 C C . LYS A 1 89 ? 6.561 0.701 -8.185 1.00 91.62 89 LYS A C 1
ATOM 700 O O . LYS A 1 89 ? 7.320 0.331 -9.066 1.00 91.62 89 LYS A O 1
ATOM 705 N N . ALA A 1 90 ? 5.693 1.702 -8.347 1.00 88.50 90 ALA A N 1
ATOM 706 C CA . ALA A 1 90 ? 5.508 2.385 -9.628 1.00 88.50 90 ALA A CA 1
ATOM 707 C C . ALA A 1 90 ? 6.821 2.987 -10.164 1.00 88.50 90 ALA A C 1
ATOM 709 O O . ALA A 1 90 ? 7.171 2.780 -11.321 1.00 88.50 90 ALA A O 1
ATOM 710 N N . LEU A 1 91 ? 7.597 3.661 -9.307 1.00 86.56 91 LEU A N 1
ATOM 711 C CA . LEU A 1 91 ? 8.907 4.200 -9.689 1.00 86.56 91 LEU A CA 1
ATOM 712 C C . LEU A 1 91 ? 9.927 3.103 -10.041 1.00 86.56 91 LEU A C 1
ATOM 714 O O . LEU A 1 91 ? 10.775 3.310 -10.909 1.00 86.56 91 LEU A O 1
ATOM 718 N N . ALA A 1 92 ? 9.875 1.948 -9.373 1.00 90.25 92 ALA A N 1
ATOM 719 C CA . ALA A 1 92 ? 10.738 0.812 -9.690 1.00 90.25 92 ALA A CA 1
ATOM 720 C C . ALA A 1 92 ? 10.391 0.208 -11.061 1.00 90.25 92 ALA A C 1
ATOM 722 O O . ALA A 1 92 ? 11.294 -0.016 -11.868 1.00 90.25 92 ALA A O 1
ATOM 723 N N . ASP A 1 93 ? 9.099 0.039 -11.352 1.00 91.50 93 ASP A N 1
ATOM 724 C CA . ASP A 1 93 ? 8.612 -0.458 -12.642 1.00 91.50 93 ASP A CA 1
ATOM 725 C C . ASP A 1 93 ? 8.996 0.500 -13.785 1.00 91.50 93 ASP A C 1
ATOM 727 O O . ASP A 1 93 ? 9.502 0.075 -14.828 1.00 91.50 93 ASP A O 1
ATOM 731 N N . GLU A 1 94 ? 8.848 1.814 -13.573 1.00 90.19 94 GLU A N 1
ATOM 732 C CA . GLU A 1 94 ? 9.294 2.838 -14.525 1.00 90.19 94 GLU A CA 1
ATOM 733 C C . GLU A 1 94 ? 10.807 2.777 -14.779 1.00 90.19 94 GLU A C 1
ATOM 735 O O . GLU A 1 94 ? 11.253 2.866 -15.929 1.00 90.19 94 GLU A O 1
ATOM 740 N N . LEU A 1 95 ? 11.614 2.597 -13.727 1.00 89.25 95 LEU A N 1
ATOM 741 C CA . LEU A 1 95 ? 13.063 2.455 -13.866 1.00 89.25 95 LEU A CA 1
ATOM 742 C C . LEU A 1 95 ? 13.442 1.221 -14.680 1.00 89.25 95 LEU A C 1
ATOM 744 O O . LEU A 1 95 ? 14.344 1.303 -15.519 1.00 89.25 95 LEU A O 1
ATOM 748 N N . ASP A 1 96 ? 12.777 0.093 -14.464 1.00 92.06 96 ASP A N 1
ATOM 749 C CA . ASP A 1 96 ? 13.069 -1.131 -15.201 1.00 92.06 96 ASP A CA 1
ATOM 750 C C . ASP A 1 96 ? 12.644 -1.034 -16.670 1.00 92.06 96 ASP A C 1
ATOM 752 O O . ASP A 1 96 ? 13.401 -1.441 -17.557 1.00 92.06 96 ASP A O 1
ATOM 756 N N . GLU A 1 97 ? 11.520 -0.383 -16.973 1.00 91.50 97 GLU A N 1
ATOM 757 C CA . GLU A 1 97 ? 11.143 -0.077 -18.356 1.00 91.50 97 GLU A CA 1
ATOM 758 C C . GLU A 1 97 ? 12.142 0.858 -19.047 1.00 91.50 97 GLU A C 1
ATOM 760 O O . GLU A 1 97 ? 12.524 0.638 -20.205 1.00 91.50 97 GLU A O 1
ATOM 765 N N . LEU A 1 98 ? 12.638 1.878 -18.341 1.00 87.25 98 LEU A N 1
ATOM 766 C CA . LEU A 1 98 ? 13.684 2.757 -18.863 1.00 87.25 98 LEU A CA 1
ATOM 767 C C . LEU A 1 98 ? 15.005 2.011 -19.094 1.00 87.25 98 LEU A C 1
ATOM 769 O O . LEU A 1 98 ? 15.652 2.234 -20.123 1.00 87.25 98 LEU A O 1
ATOM 773 N N . LYS A 1 99 ? 15.397 1.086 -18.206 1.00 90.81 99 LYS A N 1
ATOM 774 C CA . LYS A 1 99 ? 16.579 0.227 -18.409 1.00 90.81 99 LYS A CA 1
ATOM 775 C C . LYS A 1 99 ? 16.425 -0.655 -19.648 1.00 90.81 99 LYS A C 1
ATOM 777 O O . LYS A 1 99 ? 17.343 -0.692 -20.467 1.00 90.81 99 LYS A O 1
ATOM 782 N N . LYS A 1 100 ? 15.267 -1.298 -19.842 1.00 93.19 100 LYS A N 1
ATOM 783 C CA . LYS A 1 100 ? 14.983 -2.110 -21.042 1.00 93.19 100 LYS A CA 1
ATOM 784 C C . LYS A 1 100 ? 15.054 -1.273 -22.320 1.00 93.19 100 LYS A C 1
ATOM 786 O O . LYS A 1 100 ? 15.671 -1.686 -23.300 1.00 93.19 100 LYS A O 1
ATOM 791 N N . LYS A 1 101 ? 14.456 -0.073 -22.323 1.00 89.62 101 LYS A N 1
ATOM 792 C CA . LYS A 1 101 ? 14.536 0.864 -23.462 1.00 89.62 101 LYS A CA 1
ATOM 793 C C . LYS A 1 101 ? 15.980 1.263 -23.761 1.00 89.62 101 LYS A C 1
ATOM 795 O O . LYS A 1 101 ? 16.376 1.252 -24.923 1.00 89.62 101 LYS A O 1
ATOM 800 N N . ARG A 1 102 ? 16.777 1.557 -22.729 1.00 87.44 102 ARG A N 1
ATOM 801 C CA . ARG A 1 102 ? 18.201 1.874 -22.883 1.00 87.44 102 ARG A CA 1
ATOM 802 C C . ARG A 1 102 ? 18.984 0.707 -23.489 1.00 87.44 102 ARG A C 1
ATOM 804 O O . ARG A 1 102 ? 19.754 0.939 -24.414 1.00 87.44 102 ARG A O 1
ATOM 811 N N . ALA A 1 103 ? 18.767 -0.517 -23.008 1.00 90.75 103 ALA A N 1
ATOM 812 C CA . ALA A 1 103 ? 19.430 -1.710 -23.533 1.00 90.75 103 ALA A CA 1
ATOM 813 C C . ALA A 1 103 ? 19.101 -1.948 -25.017 1.00 90.75 103 ALA A C 1
ATOM 815 O O . ALA A 1 103 ? 20.009 -2.173 -25.809 1.00 90.75 103 ALA A O 1
ATOM 816 N N . ARG A 1 104 ? 17.828 -1.803 -25.420 1.00 90.19 104 ARG A N 1
ATOM 817 C CA . ARG A 1 104 ? 17.415 -1.894 -26.834 1.00 90.19 104 ARG A CA 1
ATOM 818 C C . ARG A 1 104 ? 18.148 -0.886 -27.715 1.00 90.19 104 ARG A C 1
ATOM 820 O O . ARG A 1 104 ? 18.766 -1.273 -28.695 1.00 90.19 104 ARG A O 1
ATOM 827 N N . VAL A 1 105 ? 18.147 0.387 -27.318 1.00 87.12 105 VAL A N 1
ATOM 828 C CA . VAL A 1 105 ? 18.847 1.440 -28.072 1.00 87.12 105 VAL A CA 1
ATOM 829 C C . VAL A 1 105 ? 20.347 1.153 -28.165 1.00 87.12 105 VAL A C 1
ATOM 831 O O . VAL A 1 105 ? 20.950 1.408 -29.200 1.00 87.12 105 VAL A O 1
ATOM 834 N N . GLN A 1 106 ? 20.956 0.620 -27.107 1.00 88.06 106 GLN A N 1
ATOM 835 C CA . GLN A 1 106 ? 22.376 0.282 -27.112 1.00 88.06 106 GLN A CA 1
ATOM 836 C C . GLN A 1 106 ? 22.693 -0.902 -28.038 1.00 88.06 106 GLN A C 1
ATOM 838 O O . GLN A 1 106 ? 23.689 -0.852 -28.756 1.00 88.06 106 GLN A O 1
ATOM 843 N N . ASN A 1 107 ? 21.825 -1.914 -28.084 1.00 91.12 107 ASN A N 1
ATOM 844 C CA . ASN A 1 107 ? 21.947 -3.024 -29.029 1.00 91.12 107 ASN A CA 1
ATOM 845 C C . ASN A 1 107 ? 21.787 -2.552 -30.481 1.00 91.12 107 ASN A C 1
ATOM 847 O O . ASN A 1 107 ? 22.588 -2.937 -31.328 1.00 91.12 107 ASN A O 1
ATOM 851 N N . ASP A 1 108 ? 20.814 -1.677 -30.757 1.00 89.38 108 ASP A N 1
ATOM 852 C CA . ASP A 1 108 ? 20.618 -1.091 -32.089 1.00 89.38 108 ASP A CA 1
ATOM 853 C C . ASP A 1 108 ? 21.855 -0.308 -32.548 1.00 89.38 108 ASP A C 1
ATOM 855 O O . ASP A 1 108 ? 22.249 -0.395 -33.708 1.00 89.38 108 ASP A O 1
ATOM 859 N N . ILE A 1 109 ? 22.479 0.457 -31.642 1.00 87.25 109 ILE A N 1
ATOM 860 C CA . ILE A 1 109 ? 23.719 1.190 -31.934 1.00 87.25 109 ILE A CA 1
ATOM 861 C C . ILE A 1 109 ? 24.834 0.209 -32.307 1.00 87.25 109 ILE A C 1
ATOM 863 O O . ILE A 1 109 ? 25.434 0.371 -33.364 1.00 87.25 109 ILE A O 1
A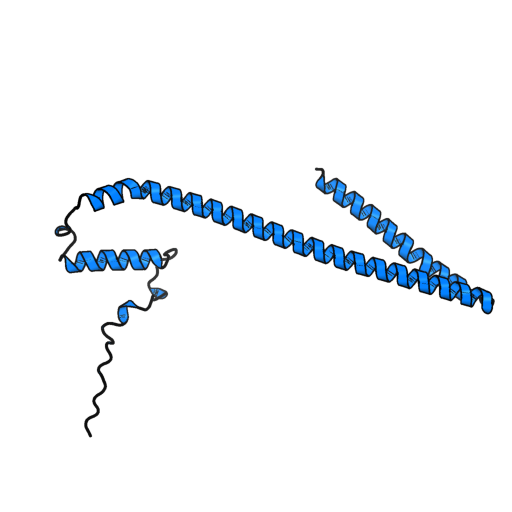TOM 867 N N . GLY A 1 110 ? 25.059 -0.833 -31.500 1.00 88.12 110 GLY A N 1
ATOM 868 C CA . GLY A 1 110 ? 26.097 -1.827 -31.783 1.00 88.12 110 GLY A CA 1
ATOM 869 C C . GLY A 1 110 ? 25.851 -2.614 -33.077 1.00 88.12 110 GLY A C 1
ATOM 870 O O . GLY A 1 110 ? 26.796 -2.950 -33.784 1.00 88.12 110 GLY A O 1
ATOM 871 N N . ALA A 1 111 ? 24.593 -2.890 -33.429 1.00 90.44 111 ALA A N 1
ATOM 872 C CA . ALA A 1 111 ? 24.249 -3.519 -34.705 1.00 90.44 111 ALA A CA 1
ATOM 873 C C . ALA A 1 111 ? 24.524 -2.588 -35.898 1.00 90.44 111 ALA A C 1
ATOM 875 O O . ALA A 1 111 ? 25.054 -3.029 -36.917 1.00 90.44 111 ALA A O 1
ATOM 876 N N . LEU A 1 112 ? 24.198 -1.297 -35.765 1.00 87.94 112 LEU A N 1
ATOM 877 C CA . LEU A 1 112 ? 24.481 -0.297 -36.793 1.00 87.94 112 LEU A CA 1
ATOM 878 C C . LEU A 1 112 ? 25.985 -0.087 -36.988 1.00 87.94 112 LEU A C 1
ATOM 880 O O . LEU A 1 112 ? 26.416 0.027 -38.132 1.00 87.94 112 LEU A O 1
ATOM 884 N N . GLU A 1 113 ? 26.775 -0.092 -35.913 1.00 88.12 113 GLU A N 1
ATOM 885 C CA . GLU A 1 113 ? 28.243 -0.025 -35.975 1.00 88.12 113 GLU A CA 1
ATOM 886 C C . GLU A 1 113 ? 28.820 -1.225 -36.735 1.00 88.12 113 GLU A C 1
ATOM 888 O O . GLU A 1 113 ? 29.494 -1.025 -37.738 1.00 88.12 113 GLU A O 1
ATOM 893 N N . LYS A 1 114 ? 28.426 -2.457 -36.382 1.00 90.38 114 LYS A N 1
ATOM 894 C CA . LYS A 1 114 ? 28.841 -3.662 -37.125 1.00 90.38 114 LYS A CA 1
ATOM 895 C C . LYS A 1 114 ? 28.464 -3.602 -38.604 1.00 90.38 114 LYS A C 1
ATOM 897 O O . LYS A 1 114 ? 29.271 -3.925 -39.465 1.00 90.38 114 LYS A O 1
ATOM 902 N N . SER A 1 115 ? 27.244 -3.156 -38.911 1.00 89.38 115 SER A N 1
ATOM 903 C CA . SER A 1 115 ? 26.814 -3.007 -40.304 1.00 89.38 115 SER A CA 1
ATOM 904 C C . SER A 1 115 ? 27.622 -1.941 -41.049 1.00 89.38 115 SER A C 1
ATOM 906 O O . SER A 1 115 ? 27.847 -2.073 -42.248 1.00 89.38 115 SER A O 1
ATOM 908 N N . ALA A 1 116 ? 28.062 -0.885 -40.356 1.00 87.75 116 ALA A N 1
ATOM 909 C CA . ALA A 1 116 ? 28.915 0.140 -40.935 1.00 87.75 116 ALA A CA 1
ATOM 910 C C . ALA A 1 116 ? 30.302 -0.425 -41.260 1.00 87.75 116 ALA A C 1
ATOM 912 O O . ALA A 1 116 ? 30.781 -0.183 -42.365 1.00 87.75 116 ALA A O 1
ATOM 913 N N . ASP A 1 117 ? 30.889 -1.202 -40.349 1.00 88.12 117 ASP A N 1
ATOM 914 C CA . ASP A 1 117 ? 32.179 -1.869 -40.557 1.00 88.12 117 ASP A CA 1
ATOM 915 C C . ASP A 1 117 ? 32.098 -2.844 -41.746 1.00 88.12 117 ASP A C 1
ATOM 917 O O . ASP A 1 117 ? 32.884 -2.748 -4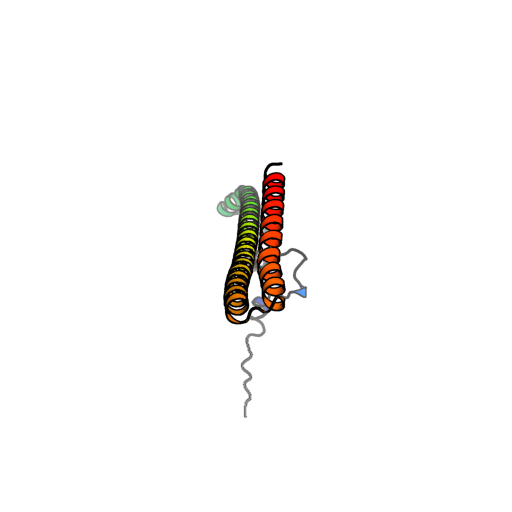2.683 1.00 88.12 117 ASP A O 1
ATOM 921 N N . GLU A 1 118 ? 31.045 -3.667 -41.823 1.00 90.25 118 GLU A N 1
ATOM 922 C CA . GLU A 1 118 ? 30.825 -4.559 -42.972 1.00 90.25 118 GLU A CA 1
ATOM 923 C C . GLU A 1 118 ? 30.677 -3.813 -44.309 1.00 90.25 118 GLU A C 1
ATOM 925 O O . GLU A 1 118 ? 31.090 -4.311 -45.360 1.00 90.25 118 GLU A O 1
ATOM 930 N N . TYR A 1 119 ? 30.013 -2.650 -44.315 1.00 87.69 119 TYR A N 1
ATOM 931 C CA . TYR A 1 119 ? 29.898 -1.833 -45.524 1.00 87.69 119 TYR A CA 1
ATOM 932 C C . TYR A 1 119 ? 31.220 -1.149 -45.886 1.00 87.69 119 TYR A C 1
ATOM 934 O O . TYR A 1 119 ? 31.449 -0.936 -47.077 1.00 87.69 119 TYR A O 1
ATOM 942 N N . ALA A 1 120 ? 32.082 -0.856 -44.908 1.00 85.44 120 ALA A N 1
ATOM 943 C CA . ALA A 1 120 ? 33.442 -0.371 -45.133 1.00 85.44 120 ALA A CA 1
ATOM 944 C C . ALA A 1 120 ? 34.277 -1.437 -45.856 1.00 85.44 120 ALA A C 1
ATOM 946 O O . ALA A 1 120 ? 34.758 -1.192 -46.962 1.00 85.44 120 ALA A O 1
ATOM 947 N N . ASP A 1 121 ? 34.314 -2.658 -45.313 1.00 86.69 121 ASP A N 1
ATOM 948 C CA . ASP A 1 121 ? 35.070 -3.786 -45.874 1.00 86.69 121 ASP A CA 1
ATOM 949 C C . ASP A 1 121 ? 34.608 -4.127 -47.305 1.00 86.69 121 ASP A C 1
ATOM 951 O O . ASP A 1 121 ? 35.398 -4.387 -48.222 1.00 86.69 121 ASP A O 1
ATOM 955 N N . LYS A 1 122 ? 33.288 -4.087 -47.542 1.00 86.50 122 LYS A N 1
ATOM 956 C CA . LYS A 1 122 ? 32.692 -4.293 -48.875 1.00 86.50 122 LYS A CA 1
ATOM 957 C C . LYS A 1 122 ? 33.018 -3.152 -49.841 1.00 86.50 122 LYS A C 1
ATOM 959 O O . LYS A 1 122 ? 33.116 -3.394 -51.045 1.00 86.50 122 LYS A O 1
ATOM 964 N N . ALA A 1 123 ? 33.158 -1.917 -49.363 1.00 84.62 123 ALA A N 1
ATOM 965 C CA . ALA A 1 123 ? 33.556 -0.786 -50.199 1.00 84.62 123 ALA A CA 1
ATOM 966 C C . ALA A 1 123 ? 35.023 -0.903 -50.632 1.00 84.62 123 ALA A C 1
ATOM 968 O O . ALA A 1 123 ? 35.310 -0.710 -51.812 1.00 84.62 123 ALA A O 1
ATOM 969 N N . GLU A 1 124 ? 35.918 -1.278 -49.714 1.00 80.44 124 GLU A N 1
ATOM 970 C CA . GLU A 1 124 ? 37.350 -1.461 -49.988 1.00 80.44 124 GLU A CA 1
ATOM 971 C C . GLU A 1 124 ? 37.605 -2.604 -50.976 1.00 80.44 124 GLU A C 1
ATOM 973 O O . GLU A 1 124 ? 38.379 -2.454 -51.919 1.00 80.44 124 GLU A O 1
ATOM 978 N N . SER A 1 125 ? 36.892 -3.721 -50.821 1.00 82.62 125 SER A N 1
ATOM 979 C CA . SER A 1 125 ? 37.037 -4.892 -51.696 1.00 82.62 125 SER A CA 1
ATOM 980 C C . SER A 1 125 ? 36.392 -4.737 -53.080 1.00 82.62 125 SER A C 1
ATOM 982 O O . SER A 1 125 ? 36.867 -5.337 -54.042 1.00 82.62 125 SER A O 1
ATOM 984 N N . SER A 1 126 ? 35.309 -3.959 -53.212 1.00 81.19 126 SER A N 1
ATOM 985 C CA . SER A 1 126 ? 34.557 -3.841 -54.476 1.00 81.19 126 SER A CA 1
ATOM 986 C C . SER A 1 126 ? 34.727 -2.512 -55.216 1.00 81.19 126 SER A C 1
ATOM 988 O O . SER A 1 126 ? 34.279 -2.400 -56.358 1.00 81.19 126 SER A O 1
ATOM 990 N N . GLY A 1 127 ? 35.299 -1.487 -54.576 1.00 76.56 127 GLY A N 1
ATOM 991 C CA . GLY A 1 127 ? 35.458 -0.139 -55.135 1.00 76.56 127 GLY A CA 1
ATOM 992 C C . GLY A 1 127 ? 34.144 0.617 -55.386 1.00 76.56 127 GLY A C 1
ATOM 993 O O . GLY A 1 127 ? 34.142 1.677 -56.012 1.00 76.56 127 GLY A O 1
ATOM 994 N N . LYS A 1 128 ? 32.995 0.092 -54.934 1.00 81.75 128 LYS A N 1
ATOM 995 C CA . LYS A 1 128 ? 31.675 0.683 -55.205 1.00 81.75 128 LYS A CA 1
ATOM 996 C C . LYS A 1 128 ? 31.314 1.763 -54.183 1.00 81.75 128 LYS A C 1
ATOM 998 O O . LYS A 1 128 ? 31.012 1.476 -53.023 1.00 81.75 128 LYS A O 1
ATOM 1003 N N . LEU A 1 129 ? 31.187 3.001 -54.665 1.00 80.00 129 LEU A N 1
ATOM 1004 C CA . LEU A 1 129 ? 30.791 4.188 -53.886 1.00 80.00 129 LEU A CA 1
ATOM 1005 C C . LEU A 1 129 ? 29.429 4.047 -53.165 1.00 80.00 129 LEU A C 1
ATOM 1007 O O . LEU A 1 129 ? 29.172 4.696 -52.148 1.00 80.00 129 LEU A O 1
ATOM 1011 N N . THR A 1 130 ? 28.552 3.161 -53.644 1.00 83.62 130 THR A N 1
ATOM 1012 C CA . THR A 1 130 ? 27.247 2.865 -53.027 1.00 83.62 130 THR A CA 1
ATOM 1013 C C . THR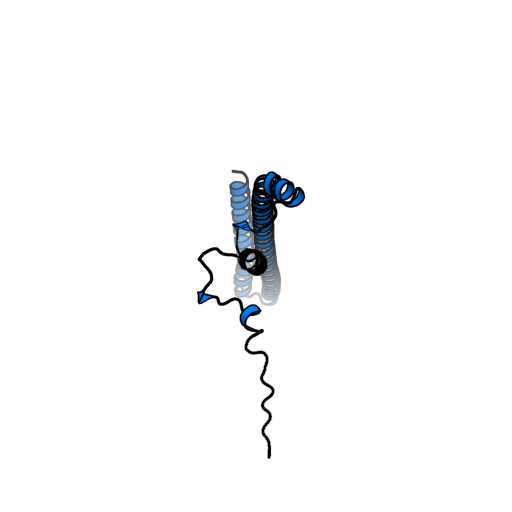 A 1 130 ? 27.347 2.269 -51.621 1.00 83.62 130 THR A C 1
ATOM 1015 O O . THR A 1 130 ? 26.393 2.354 -50.851 1.00 83.62 130 THR A O 1
ATOM 1018 N N . PHE A 1 131 ? 28.467 1.634 -51.267 1.00 81.12 131 PHE A N 1
ATOM 1019 C CA . PHE A 1 131 ? 28.657 1.081 -49.922 1.00 81.12 131 PHE A CA 1
ATOM 1020 C C . PHE A 1 131 ? 29.141 2.140 -48.925 1.00 81.12 131 PHE A C 1
ATOM 1022 O O . PHE A 1 131 ? 28.690 2.142 -47.783 1.00 81.12 131 PHE A O 1
ATOM 1029 N N . ILE A 1 132 ? 29.909 3.131 -49.385 1.00 78.00 132 ILE A N 1
ATOM 1030 C CA . ILE A 1 132 ? 30.356 4.283 -48.579 1.00 78.00 132 ILE A CA 1
ATOM 1031 C C . ILE A 1 132 ? 29.156 5.146 -48.151 1.00 78.00 132 ILE A C 1
ATOM 1033 O O . ILE A 1 132 ? 29.038 5.583 -47.004 1.00 78.00 132 ILE A O 1
ATOM 1037 N N . THR A 1 133 ? 28.198 5.350 -49.056 1.00 80.94 133 THR A N 1
ATOM 1038 C CA . THR A 1 133 ? 26.939 6.050 -48.742 1.00 80.94 133 THR A CA 1
ATOM 1039 C C . THR A 1 133 ? 26.081 5.291 -47.724 1.00 80.94 133 THR A C 1
ATOM 1041 O O . THR A 1 133 ? 25.475 5.912 -46.857 1.00 80.94 133 THR A O 1
ATOM 1044 N N . LYS A 1 134 ? 26.066 3.953 -47.746 1.00 83.69 134 LYS A N 1
ATOM 1045 C CA . LYS A 1 134 ? 25.368 3.149 -46.724 1.00 83.69 134 LYS A CA 1
ATOM 1046 C C . LYS A 1 134 ? 26.081 3.187 -45.371 1.00 83.69 134 LYS A C 1
ATOM 1048 O O . LYS A 1 134 ? 25.434 3.406 -44.350 1.00 83.69 134 LYS A O 1
ATOM 1053 N N . GLN A 1 135 ? 27.406 3.062 -45.365 1.00 82.12 135 GLN A N 1
ATOM 1054 C CA . GLN A 1 135 ? 28.234 3.157 -44.162 1.00 82.12 135 GLN A CA 1
ATOM 1055 C C . GLN A 1 135 ? 28.048 4.504 -43.447 1.00 82.12 135 GLN A C 1
ATOM 1057 O O . GLN A 1 135 ? 27.775 4.548 -42.248 1.00 82.12 135 GLN A O 1
ATOM 1062 N N . THR A 1 136 ? 28.137 5.618 -44.178 1.00 82.19 136 THR A N 1
ATOM 1063 C CA . THR A 1 136 ? 27.966 6.968 -43.606 1.00 82.19 136 THR A CA 1
ATOM 1064 C C . THR A 1 136 ? 26.600 7.156 -42.939 1.00 82.19 136 THR A C 1
ATOM 1066 O O . THR A 1 136 ? 26.520 7.761 -41.866 1.00 82.19 136 THR A O 1
ATOM 1069 N N . VAL A 1 137 ? 25.532 6.581 -43.503 1.00 82.50 137 VAL A N 1
ATOM 1070 C CA . VAL A 1 137 ? 24.192 6.569 -42.891 1.00 82.50 137 VAL A CA 1
ATOM 1071 C C . VAL A 1 137 ? 24.179 5.758 -41.592 1.00 82.50 137 VAL A C 1
ATOM 1073 O O . VAL A 1 137 ? 23.698 6.261 -40.570 1.00 82.50 137 VAL A O 1
ATOM 1076 N N . CYS A 1 138 ? 24.753 4.551 -41.599 1.00 81.12 138 CYS A N 1
ATOM 1077 C CA . CYS A 1 138 ? 24.846 3.696 -40.413 1.00 81.12 138 CYS A CA 1
ATOM 1078 C C . CYS A 1 138 ? 25.635 4.353 -39.269 1.00 81.12 138 CYS A C 1
ATOM 1080 O O . CYS A 1 138 ? 25.265 4.180 -38.113 1.00 81.12 138 CYS A O 1
ATOM 1082 N N . VAL A 1 139 ? 26.647 5.178 -39.566 1.00 79.88 139 VAL A N 1
ATOM 1083 C CA . VAL A 1 139 ? 27.439 5.913 -38.556 1.00 79.88 139 VAL A CA 1
ATOM 1084 C C . VAL A 1 139 ? 26.745 7.198 -38.071 1.00 79.88 139 VAL A C 1
ATOM 1086 O O . VAL A 1 139 ? 26.877 7.595 -36.908 1.00 79.88 139 VAL A O 1
ATOM 1089 N N . ALA A 1 140 ? 25.995 7.886 -38.936 1.00 79.94 140 ALA A N 1
ATOM 1090 C CA . ALA A 1 140 ? 25.364 9.166 -38.601 1.00 79.94 140 ALA A CA 1
ATOM 1091 C C . ALA A 1 140 ? 24.118 9.019 -37.705 1.00 79.94 140 ALA A C 1
ATOM 1093 O O . ALA A 1 140 ? 23.880 9.846 -36.817 1.00 79.94 140 ALA A O 1
ATOM 1094 N N . LEU A 1 141 ? 23.320 7.970 -37.919 1.00 77.12 141 LEU A N 1
ATOM 1095 C CA . LEU A 1 141 ? 22.101 7.676 -37.156 1.00 77.12 141 LEU A CA 1
ATOM 1096 C C . LEU A 1 141 ? 22.333 7.481 -35.638 1.00 77.12 141 LEU A C 1
ATOM 1098 O O . LEU A 1 141 ? 21.660 8.159 -34.849 1.00 77.12 141 LEU A O 1
ATOM 1102 N N . PRO A 1 142 ? 23.272 6.629 -35.182 1.00 78.69 142 PRO A N 1
ATOM 1103 C CA . PRO A 1 142 ? 23.523 6.409 -33.759 1.00 78.69 142 PRO A CA 1
ATOM 1104 C C . PRO A 1 142 ? 24.085 7.659 -33.066 1.00 78.69 142 PRO A C 1
ATOM 1106 O O . PRO A 1 142 ? 23.650 7.983 -31.959 1.00 78.69 142 PRO A O 1
ATOM 1109 N N . LYS A 1 143 ? 24.949 8.444 -33.731 1.00 76.94 143 LYS A N 1
ATOM 1110 C CA . LYS A 1 143 ? 25.479 9.716 -33.194 1.00 76.94 143 LYS A CA 1
ATOM 1111 C C . LYS A 1 143 ? 24.368 10.727 -32.888 1.00 76.94 143 LYS A C 1
ATOM 1113 O O . LYS A 1 143 ? 24.355 11.325 -31.807 1.00 76.94 143 LYS A O 1
ATOM 1118 N N . LYS A 1 144 ? 23.392 10.877 -33.794 1.00 77.81 144 LYS A N 1
ATOM 1119 C CA . LYS A 1 144 ? 22.212 11.738 -33.581 1.00 77.81 144 LYS A CA 1
ATOM 1120 C C . LYS A 1 144 ? 21.343 11.234 -32.423 1.00 77.81 144 LYS A C 1
ATOM 1122 O O . LYS A 1 144 ? 20.954 12.027 -31.564 1.00 77.81 144 LYS A O 1
ATOM 1127 N N . ARG A 1 145 ? 21.093 9.919 -32.348 1.00 73.94 145 ARG A N 1
ATOM 1128 C CA . ARG A 1 145 ? 20.319 9.294 -31.256 1.00 73.94 145 ARG A CA 1
ATOM 1129 C C . ARG A 1 145 ? 20.996 9.467 -29.888 1.00 73.94 145 ARG A C 1
ATOM 1131 O O . ARG A 1 145 ? 20.329 9.837 -28.923 1.00 73.94 145 ARG A O 1
ATOM 1138 N N . MET A 1 146 ? 22.317 9.294 -29.798 1.00 75.31 146 MET A N 1
ATOM 1139 C CA . MET A 1 146 ? 23.080 9.519 -28.562 1.00 75.31 146 MET A CA 1
ATOM 1140 C C . MET A 1 146 ? 23.066 10.982 -28.110 1.00 75.31 146 MET A C 1
ATOM 1142 O O . MET A 1 146 ? 22.962 11.255 -26.911 1.00 75.31 146 MET A O 1
ATOM 1146 N N . HIS A 1 147 ? 23.170 11.930 -29.046 1.00 77.50 147 HIS A N 1
ATOM 1147 C CA . HIS A 1 147 ? 23.103 13.354 -28.725 1.00 77.50 147 HIS A CA 1
ATOM 1148 C C . HIS A 1 147 ? 21.729 13.737 -28.155 1.00 77.50 147 HIS A C 1
ATOM 1150 O O . HIS A 1 147 ? 21.658 14.378 -27.105 1.00 77.50 147 HIS A O 1
ATOM 1156 N N . LEU A 1 148 ? 20.645 13.261 -28.780 1.00 75.38 148 LEU A N 1
ATOM 1157 C CA . LEU A 1 148 ? 19.276 13.467 -28.300 1.00 75.38 148 LEU A CA 1
ATOM 1158 C C . LEU A 1 148 ? 19.053 12.848 -26.908 1.00 75.38 148 LEU A C 1
ATOM 1160 O O . LEU A 1 148 ? 18.441 13.458 -26.034 1.00 75.38 148 LEU A O 1
ATOM 1164 N N . PHE A 1 149 ? 19.611 11.662 -26.656 1.00 72.88 149 PHE A N 1
ATOM 1165 C CA . PHE A 1 149 ? 19.522 11.018 -25.345 1.00 72.88 149 PHE A CA 1
ATOM 1166 C C . PHE A 1 149 ? 20.264 11.809 -24.252 1.00 72.88 149 PHE A C 1
ATOM 1168 O O . PHE A 1 149 ? 19.751 11.990 -23.145 1.00 72.88 149 PHE A O 1
ATOM 1175 N N . LYS A 1 150 ? 21.458 12.342 -24.554 1.00 78.38 150 LYS A N 1
ATOM 1176 C CA . LYS A 1 150 ? 22.233 13.184 -23.622 1.00 78.38 150 LYS A CA 1
ATOM 1177 C C . LYS A 1 150 ? 21.517 14.500 -23.294 1.00 78.38 150 LYS A C 1
ATOM 1179 O O . LYS A 1 150 ? 21.559 14.935 -22.141 1.00 78.38 150 LYS A O 1
ATOM 1184 N N . THR A 1 151 ? 20.854 15.132 -24.264 1.00 73.94 151 THR A N 1
ATOM 1185 C CA . THR A 1 151 ? 20.099 16.378 -24.036 1.00 73.94 151 THR A CA 1
ATOM 1186 C C . THR A 1 151 ? 18.821 16.134 -23.233 1.00 73.94 151 THR A C 1
ATOM 1188 O O . THR A 1 151 ? 18.553 16.887 -22.296 1.00 73.94 151 THR A O 1
ATOM 1191 N N . LEU A 1 152 ? 18.090 15.049 -23.508 1.00 72.38 152 LEU A N 1
ATOM 1192 C CA . LEU A 1 152 ? 16.927 14.622 -22.719 1.00 72.38 152 LEU A CA 1
ATOM 1193 C C . LEU A 1 152 ? 17.303 14.313 -21.262 1.00 72.38 152 LEU A C 1
ATOM 1195 O O . LEU A 1 152 ? 16.653 14.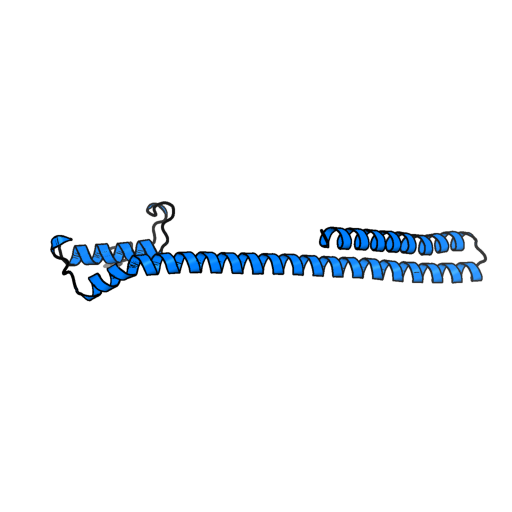810 -20.343 1.00 72.38 152 LEU A O 1
ATOM 1199 N N . ARG A 1 153 ? 18.403 13.582 -21.031 1.00 72.81 153 ARG A N 1
ATOM 1200 C CA . ARG A 1 153 ? 18.896 13.285 -19.674 1.00 72.81 153 ARG A CA 1
ATOM 1201 C C . ARG A 1 153 ? 19.272 14.554 -18.901 1.00 72.81 153 ARG A C 1
ATOM 1203 O O . ARG A 1 153 ? 18.964 14.660 -17.718 1.00 72.81 153 ARG A O 1
ATOM 1210 N N . ARG A 1 154 ? 19.906 15.535 -19.555 1.00 73.44 154 ARG A N 1
ATOM 1211 C CA . ARG A 1 154 ? 20.228 16.836 -18.938 1.00 73.44 154 ARG A CA 1
ATOM 1212 C C . ARG A 1 154 ? 18.977 17.640 -18.576 1.00 73.44 154 ARG A C 1
ATOM 1214 O O . ARG A 1 154 ? 18.954 18.241 -17.508 1.00 73.44 154 ARG A O 1
ATOM 1221 N N . LYS A 1 155 ? 17.948 17.644 -19.433 1.00 69.56 155 LYS A N 1
ATOM 1222 C CA . LYS A 1 155 ? 16.666 18.312 -19.145 1.00 69.56 155 LYS A CA 1
ATOM 1223 C C . LYS A 1 155 ? 15.941 17.659 -17.963 1.00 69.56 155 LYS A C 1
ATOM 1225 O O . LYS A 1 155 ? 15.517 18.375 -17.067 1.00 69.56 155 LYS A O 1
ATOM 1230 N N . SER A 1 156 ? 15.900 16.325 -17.918 1.00 66.06 156 SER A N 1
ATOM 1231 C CA . SER A 1 156 ? 15.312 15.563 -16.806 1.00 66.06 156 SER A CA 1
ATOM 1232 C C . SER A 1 156 ? 16.034 15.794 -15.471 1.00 66.06 156 SER A C 1
ATOM 1234 O O . SER A 1 156 ? 15.375 15.995 -14.457 1.00 66.06 156 SER A O 1
ATOM 1236 N N . MET A 1 157 ? 17.374 15.831 -15.443 1.00 67.06 157 MET A N 1
ATOM 1237 C CA . MET A 1 157 ? 18.095 16.129 -14.194 1.00 67.06 157 MET A CA 1
ATOM 1238 C C . MET A 1 157 ? 17.892 17.573 -13.717 1.00 67.06 157 MET A C 1
ATOM 1240 O O . MET A 1 157 ? 17.891 17.810 -12.516 1.00 67.06 157 MET A O 1
ATOM 1244 N N . ARG A 1 158 ? 17.693 18.535 -14.628 1.00 65.88 158 ARG A N 1
ATOM 1245 C CA . ARG A 1 158 ? 17.382 19.925 -14.255 1.00 65.88 158 ARG A CA 1
ATOM 1246 C C . ARG A 1 158 ? 15.973 20.081 -13.686 1.00 65.88 158 ARG A C 1
ATOM 1248 O O . ARG A 1 158 ? 15.804 20.857 -12.759 1.00 65.88 158 ARG A O 1
ATOM 1255 N N . SER A 1 159 ? 14.988 19.340 -14.197 1.00 55.53 159 SER A N 1
ATOM 1256 C CA . SER A 1 159 ? 13.614 19.376 -13.671 1.00 55.53 159 SER A CA 1
ATOM 1257 C C . SER A 1 159 ? 13.444 18.663 -12.327 1.00 55.53 159 SER A C 1
ATOM 1259 O O . SER A 1 159 ? 12.426 18.848 -11.684 1.00 55.53 159 SER A O 1
ATOM 1261 N N . LEU A 1 160 ? 14.404 17.826 -11.924 1.00 53.72 160 LEU A N 1
ATOM 1262 C CA . LEU A 1 160 ? 14.436 17.160 -10.615 1.00 53.72 160 LEU A CA 1
ATOM 1263 C C . LEU A 1 160 ? 15.136 17.998 -9.525 1.00 53.72 160 LEU A C 1
ATOM 1265 O O . LEU A 1 160 ? 15.107 17.603 -8.365 1.00 53.72 160 LEU A O 1
ATOM 1269 N N . LEU A 1 161 ? 15.793 19.108 -9.894 1.00 52.16 161 LEU A N 1
ATOM 1270 C CA . LEU A 1 161 ? 16.523 20.004 -8.981 1.00 52.16 161 LEU A CA 1
ATOM 1271 C C . LEU A 1 161 ? 15.750 21.289 -8.611 1.00 52.16 161 LEU A C 1
ATOM 1273 O O . LEU A 1 161 ? 16.299 22.122 -7.892 1.00 52.16 161 LEU A O 1
ATOM 1277 N N . ILE A 1 162 ? 14.523 21.456 -9.114 1.00 44.28 162 ILE A N 1
ATOM 1278 C CA . ILE A 1 162 ? 13.590 22.558 -8.812 1.00 44.28 162 ILE A CA 1
ATOM 1279 C C . ILE A 1 162 ? 12.403 21.954 -8.067 1.00 44.28 162 ILE A C 1
ATOM 1281 O O . ILE A 1 162 ? 11.958 22.570 -7.078 1.00 44.28 162 ILE A O 1
#

Foldseek 3Di:
DDPPDPPPPPVPCVPPDDDPVPDDPPDDPVNVVVVCVVVVVQVVLPHPVSDDDDPVNVVCVVCVVVVVVVVVVVVVVVVVVVVVVVVVVVVVVVVVVVVVVVVVLVVLLVVLQVQLVVLVVVCVVPVDVVSVVSSVVSVVVNVVVVVVVVVVVVVVVVVVVD

Secondary structure (DSSP, 8-state):
---------TTTGGGT---GGGPPTT--HHHHHHHHHHHHHHHHTTSGGG----HHHHHHHHTHHHHHHHHHHHHHHHHHHHHHHHHHHHHHHHHHHHHHHHHHHHHHHHHHHHHHHHHHHHHHHH--HHHHHHHHHHHHHHHHHHHHHHHHHHHHHHHT--

Sequence (162 aa):
MLLVLSHGQASVERRFSINKELIVENQKEASLVAQRLIVGHIRSVGGVTNVQLTKELLISVSGARQRYHSYLDDQKRANAKEKGVQKRKALADELDELKKKRARVQNDIGALEKSADEYADKAESSGKLTFITKQTVCVALPKKRMHLFKTLRRKSMRSLLI

pLDDT: mean 80.24, std 14.38, range [39.03, 95.19]

Organism: Dissostichus eleginoides (NCBI:txid100907)

Radius of gyration: 37.2 Å; chains: 1; bounding box: 80×68×92 Å